Protein AF-A0A7N6B3I1-F1 (afdb_monomer)

Radius of gyration: 22.07 Å; Cα contacts (8 Å, |Δi|>4): 189; chains: 1; bounding box: 48×53×59 Å

Foldseek 3Di:
DDPVVVVVVVVVVVVVVVVVVVVVVCVVVPPDPPDDDPQWDDDPNDTDHFDQDDDDLVVQQVVCVVVVHGFDDDDDLVSLVVVQVVQLVVDPDQPRKAFGQWWCLVDPPFIAGVVRHGDDPVPALADDPPPPQPVPPVSTQTTWIFGGSPADDSSNGIYGD

pLDDT: mean 92.75, std 8.26, range [57.53, 98.69]

Sequence (161 aa):
KTLKDENEALKKNLQTLKDENEALKKNLTGDTCPKCEEDWELHGGKCYYFSTRDSSWYQSRDDCRRGGGDLVKIDSREEQSFLELRVRQKMNKDDDSFWIGLTDSKEEGKWLWVDDSPLNTSLAFWSGTQPNNYPYVPEGEDCVMMEMKRGADDLKCWHDV

Structure (mmCIF, N/CA/C/O backbone):
data_AF-A0A7N6B3I1-F1
#
_entry.id   AF-A0A7N6B3I1-F1
#
loop_
_atom_site.group_PDB
_atom_site.id
_atom_site.type_symbol
_atom_site.label_atom_id
_atom_site.label_alt_id
_atom_site.label_comp_id
_atom_site.label_asym_id
_atom_site.label_entity_id
_atom_site.label_seq_id
_atom_site.pdbx_PDB_ins_code
_atom_site.Cartn_x
_atom_site.Cartn_y
_atom_site.Cartn_z
_atom_site.occupancy
_atom_site.B_iso_or_equiv
_atom_site.auth_seq_id
_atom_site.auth_comp_id
_atom_site.auth_asym_id
_atom_site.auth_atom_id
_atom_site.pdbx_PDB_model_num
ATOM 1 N N . LYS A 1 1 ? -31.263 35.646 30.780 1.00 63.59 1 LYS A N 1
ATOM 2 C CA . LYS A 1 1 ? -30.957 34.224 31.055 1.00 63.59 1 LYS A CA 1
ATOM 3 C C . LYS A 1 1 ? -30.218 34.181 32.379 1.00 63.59 1 LYS A C 1
ATOM 5 O O . LYS A 1 1 ? -29.333 35.008 32.559 1.00 63.59 1 LYS A O 1
ATOM 10 N N . THR A 1 2 ? -30.663 33.384 33.343 1.00 87.75 2 THR A N 1
ATOM 11 C CA . THR A 1 2 ? -30.090 33.395 34.695 1.00 87.75 2 THR A CA 1
ATOM 12 C C . THR A 1 2 ? -28.931 32.402 34.801 1.00 87.75 2 THR A C 1
ATOM 14 O O . THR A 1 2 ? -28.911 31.399 34.091 1.00 87.75 2 THR A O 1
ATOM 17 N N . LEU A 1 3 ? -27.988 32.643 35.720 1.00 91.25 3 LEU A N 1
ATOM 18 C CA . LEU A 1 3 ? -26.900 31.698 36.037 1.00 91.25 3 LEU A CA 1
ATOM 19 C C . LEU A 1 3 ? -27.427 30.298 36.395 1.00 91.25 3 LEU A C 1
ATOM 21 O O . LEU A 1 3 ? -26.749 29.290 36.203 1.00 91.25 3 LEU A O 1
ATOM 25 N N . LYS A 1 4 ? -28.655 30.225 36.916 1.00 91.75 4 LYS A N 1
ATOM 26 C CA . LYS A 1 4 ? -29.340 28.968 37.203 1.00 91.75 4 LYS A CA 1
ATOM 27 C C . LYS A 1 4 ? -29.696 28.216 35.916 1.00 91.75 4 LYS A C 1
ATOM 29 O O . LYS A 1 4 ? -29.384 27.034 35.821 1.00 91.75 4 LYS A O 1
ATOM 34 N N . ASP A 1 5 ? -30.243 28.914 34.920 1.00 93.19 5 ASP A N 1
ATOM 35 C CA . ASP A 1 5 ? -30.596 28.333 33.616 1.00 93.19 5 ASP A CA 1
ATOM 36 C C . ASP A 1 5 ? -29.352 27.814 32.872 1.00 93.19 5 ASP A C 1
ATOM 38 O O . ASP A 1 5 ? -29.391 26.784 32.202 1.00 93.19 5 ASP A O 1
ATOM 42 N N . GLU A 1 6 ? -28.222 28.518 32.992 1.00 94.56 6 GLU A N 1
ATOM 43 C CA . GLU A 1 6 ? -26.944 28.105 32.397 1.00 94.56 6 GLU A CA 1
ATOM 44 C C . GLU A 1 6 ? -26.347 26.884 33.103 1.00 94.56 6 GLU A C 1
ATOM 46 O O . GLU A 1 6 ? -25.900 25.947 32.440 1.00 94.56 6 GLU A O 1
ATOM 51 N N . ASN A 1 7 ? -26.417 26.837 34.436 1.00 95.12 7 ASN A N 1
ATOM 52 C CA . ASN A 1 7 ? -25.990 25.673 35.212 1.00 95.12 7 ASN A CA 1
ATOM 53 C C . ASN A 1 7 ? -26.844 24.429 34.928 1.00 95.12 7 ASN A C 1
ATOM 55 O O . ASN A 1 7 ? -26.319 23.316 34.891 1.00 95.12 7 ASN A O 1
ATOM 59 N N . GLU A 1 8 ? -28.150 24.590 34.724 1.00 96.94 8 GLU A N 1
ATOM 60 C CA . GLU A 1 8 ? -29.035 23.487 34.339 1.00 96.94 8 GLU A CA 1
ATOM 61 C C . GLU A 1 8 ? -28.725 22.984 32.921 1.00 96.94 8 GLU A C 1
ATOM 63 O O . GLU A 1 8 ? -28.632 21.772 32.708 1.00 96.94 8 GLU A O 1
ATOM 68 N N . ALA A 1 9 ? -28.460 23.889 31.974 1.00 96.19 9 ALA A N 1
ATOM 69 C CA . ALA A 1 9 ? -28.0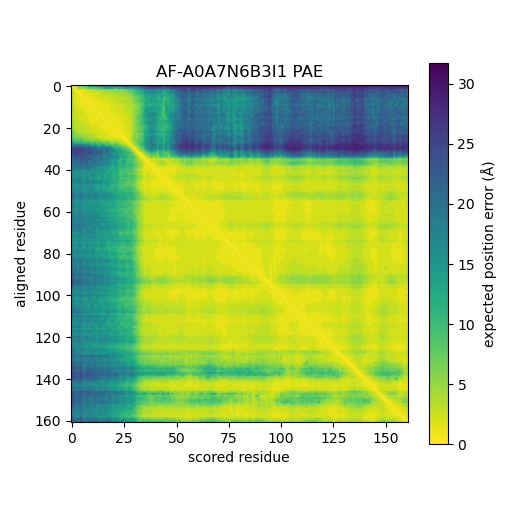44 23.522 30.620 1.00 96.19 9 ALA A CA 1
ATOM 70 C C . ALA A 1 9 ? -26.696 22.776 30.601 1.00 96.19 9 ALA A C 1
ATOM 72 O O . ALA A 1 9 ? -26.570 21.753 29.928 1.00 96.19 9 ALA A O 1
ATOM 73 N N . LEU A 1 10 ? -25.709 23.230 31.380 1.00 96.88 10 LEU A N 1
ATOM 74 C CA . LEU A 1 10 ? -24.407 22.562 31.498 1.00 96.88 10 LEU A CA 1
ATOM 75 C C . LEU A 1 10 ? -24.534 21.151 32.079 1.00 96.88 10 LEU A C 1
ATOM 77 O O . LEU A 1 10 ? -23.909 20.220 31.572 1.00 96.88 10 LEU A O 1
ATOM 81 N N . LYS A 1 11 ? -25.377 20.966 33.101 1.00 97.56 11 LYS A N 1
ATOM 82 C CA . LYS A 1 11 ? -25.652 19.636 33.667 1.00 97.56 11 LYS A CA 1
ATOM 83 C C . LYS A 1 11 ? -26.283 18.703 32.641 1.00 97.56 11 LYS A C 1
ATOM 85 O O . LYS A 1 11 ? -25.899 17.538 32.577 1.00 97.56 11 LYS A O 1
ATOM 90 N N . LYS A 1 12 ? -27.212 19.213 31.827 1.00 97.69 12 LYS A N 1
ATOM 91 C CA . LYS A 1 12 ? -27.843 18.436 30.756 1.00 97.69 12 LYS A CA 1
ATOM 92 C C . LYS A 1 12 ? -26.820 18.007 29.704 1.00 97.69 12 LYS A C 1
ATOM 94 O O . LYS A 1 12 ? -26.760 16.828 29.385 1.00 97.69 12 LYS A O 1
ATOM 99 N N . ASN A 1 13 ? -25.970 18.924 29.243 1.00 97.38 13 ASN A N 1
ATOM 100 C CA . ASN A 1 13 ? -24.918 18.612 28.272 1.00 97.38 13 ASN A CA 1
ATOM 101 C C . ASN A 1 13 ? -23.907 17.594 28.818 1.00 97.38 13 ASN A C 1
ATOM 103 O O . ASN A 1 13 ? -23.507 16.681 28.103 1.00 97.38 13 ASN A O 1
ATOM 107 N N . LEU A 1 14 ? -23.522 17.712 30.094 1.00 97.69 14 LEU A N 1
ATOM 108 C CA . LEU A 1 14 ? -22.640 16.740 30.740 1.00 97.69 14 LEU A CA 1
ATOM 109 C C . LEU A 1 14 ? -23.279 15.349 30.809 1.00 97.69 14 LEU A C 1
ATOM 111 O O . LEU A 1 14 ? -22.575 14.354 30.660 1.00 97.69 14 LEU A O 1
ATOM 115 N N . GLN A 1 15 ? -24.590 15.274 31.044 1.00 97.94 15 GLN A N 1
ATOM 116 C CA . GLN A 1 15 ? -25.298 14.000 31.037 1.00 97.94 15 GLN A CA 1
ATOM 117 C C . GLN A 1 15 ? -25.327 13.396 29.631 1.00 97.94 15 GLN A C 1
ATOM 119 O O . GLN A 1 15 ? -24.942 12.244 29.478 1.00 97.94 15 GLN A O 1
ATOM 124 N N . THR A 1 16 ? -25.654 14.190 28.607 1.00 97.81 16 THR A N 1
ATOM 125 C CA . THR A 1 16 ? -25.612 13.744 27.207 1.00 97.81 16 THR A CA 1
ATOM 126 C C . THR A 1 16 ? -24.235 13.197 26.829 1.00 97.81 16 THR A C 1
ATOM 128 O O . THR A 1 16 ? -24.142 12.094 26.307 1.00 97.81 16 THR A O 1
ATOM 131 N N . LEU A 1 17 ? -23.155 13.910 27.170 1.00 96.88 17 LEU A N 1
ATOM 132 C CA . LEU A 1 17 ? -21.786 13.459 26.893 1.00 96.88 17 LEU A CA 1
ATOM 133 C C . LEU A 1 17 ? -21.425 12.164 27.628 1.00 96.88 17 LEU A C 1
ATOM 135 O O . LEU A 1 17 ? -20.639 11.362 27.126 1.00 96.88 17 LEU A O 1
ATOM 139 N N . LYS A 1 18 ? -21.955 11.947 28.834 1.00 97.44 18 LYS A N 1
ATOM 140 C CA . LYS A 1 18 ? -21.764 10.679 29.548 1.00 97.44 18 LYS A CA 1
ATOM 141 C C . LYS A 1 18 ? -22.491 9.545 28.838 1.00 97.44 18 LYS A C 1
ATOM 143 O O . LYS A 1 18 ? -21.890 8.496 28.638 1.00 97.44 18 LYS A O 1
ATOM 148 N N . ASP A 1 19 ? -23.730 9.775 28.425 1.00 96.62 19 ASP A N 1
ATOM 149 C CA . ASP A 1 19 ? -24.546 8.770 27.746 1.00 96.62 19 ASP A CA 1
ATOM 150 C C . ASP A 1 19 ? -23.940 8.398 26.377 1.00 96.62 19 ASP A C 1
ATOM 152 O O . ASP A 1 19 ? -23.842 7.217 26.043 1.00 96.62 19 ASP A O 1
ATOM 156 N N . GLU A 1 20 ? -23.437 9.382 25.623 1.00 95.69 20 GLU A N 1
ATOM 157 C CA . GLU A 1 20 ? -22.696 9.169 24.370 1.00 95.69 20 GLU A CA 1
ATOM 158 C C . GLU A 1 20 ? -21.405 8.370 24.595 1.00 95.69 20 GLU A C 1
ATOM 160 O O . GLU A 1 20 ? -21.122 7.429 23.853 1.00 95.69 20 GLU A O 1
ATOM 165 N N . ASN A 1 21 ? -20.642 8.682 25.648 1.00 93.38 21 ASN A N 1
ATOM 166 C CA . ASN A 1 21 ? -19.438 7.924 25.994 1.00 93.38 21 ASN A CA 1
ATOM 167 C C . ASN A 1 21 ? -19.749 6.471 26.372 1.00 93.38 21 ASN A C 1
ATOM 169 O O . ASN A 1 21 ? -19.015 5.567 25.978 1.00 93.38 21 ASN A O 1
ATOM 173 N N . GLU A 1 22 ? -20.821 6.223 27.122 1.00 94.19 22 GLU A N 1
ATOM 174 C CA . GLU A 1 22 ? -21.234 4.858 27.464 1.00 94.19 22 GLU A CA 1
ATOM 175 C C . GLU A 1 22 ? -21.726 4.087 26.228 1.00 94.19 22 GLU A C 1
ATOM 177 O O . GLU A 1 22 ? -21.404 2.908 26.070 1.00 94.19 22 GLU A O 1
ATOM 182 N N . ALA A 1 23 ? -22.419 4.746 25.293 1.00 89.25 23 ALA A N 1
ATOM 183 C CA . ALA A 1 23 ? -22.796 4.143 24.015 1.00 89.25 23 ALA A CA 1
ATOM 184 C C . ALA A 1 23 ? -21.569 3.794 23.150 1.00 89.25 23 ALA A C 1
ATOM 186 O O . ALA A 1 23 ? -21.499 2.696 22.596 1.00 89.25 23 ALA A O 1
ATOM 187 N N . LEU A 1 24 ? -20.571 4.681 23.082 1.00 84.50 24 LEU A N 1
ATOM 188 C CA . LEU A 1 24 ? -19.308 4.427 22.380 1.00 84.50 24 LEU A CA 1
ATOM 189 C C . LEU A 1 24 ? -18.532 3.260 23.001 1.00 84.50 24 LEU A C 1
ATOM 191 O O . LEU A 1 24 ? -18.056 2.389 22.275 1.00 84.50 24 LEU A O 1
ATOM 195 N N . LYS A 1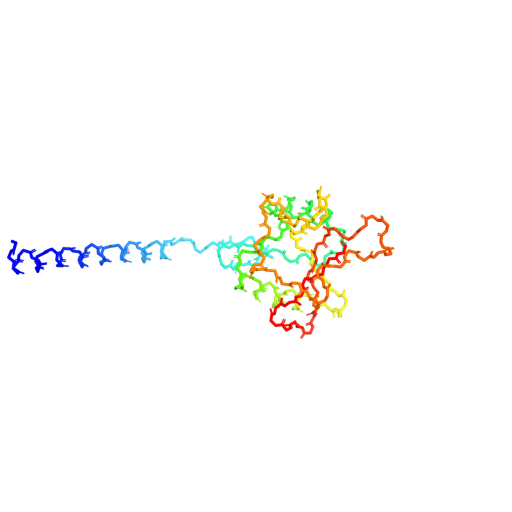 25 ? -18.454 3.189 24.336 1.00 85.19 25 LYS A N 1
ATOM 196 C CA . LYS A 1 25 ? -17.844 2.049 25.039 1.00 85.19 25 LYS A CA 1
ATOM 197 C C . LYS A 1 25 ? -18.557 0.742 24.719 1.00 85.19 25 LYS A C 1
ATOM 199 O O . LYS A 1 25 ? -17.892 -0.252 24.455 1.00 85.19 25 LYS A O 1
ATOM 204 N N . LYS A 1 26 ? -19.892 0.752 24.695 1.00 79.75 26 LYS A N 1
ATOM 205 C CA . LYS A 1 26 ? -20.695 -0.428 24.359 1.00 79.75 26 LYS A CA 1
ATOM 206 C C . LYS A 1 26 ? -20.478 -0.893 22.915 1.00 79.75 26 LYS A C 1
ATOM 208 O O . LYS A 1 26 ? -20.461 -2.094 22.676 1.00 79.75 26 LYS A O 1
ATOM 213 N N . ASN A 1 27 ? -20.266 0.030 21.975 1.00 73.19 27 ASN A N 1
ATOM 214 C CA . ASN A 1 27 ? -19.878 -0.308 20.600 1.00 73.19 27 ASN A CA 1
ATOM 215 C C . ASN A 1 27 ? -18.462 -0.896 20.527 1.00 73.19 27 ASN A C 1
ATOM 217 O O . ASN A 1 27 ? -18.219 -1.789 19.724 1.00 73.19 27 ASN A O 1
ATOM 221 N N . LEU A 1 28 ? -17.546 -0.446 21.389 1.00 67.38 28 LEU A N 1
ATOM 222 C CA . LEU A 1 28 ? -16.208 -1.029 21.516 1.00 67.38 28 LEU A CA 1
ATOM 223 C C . LEU A 1 28 ? -16.226 -2.429 22.152 1.00 67.38 28 LEU A C 1
ATOM 225 O O . LEU A 1 28 ? -15.351 -3.240 21.865 1.00 67.38 28 LEU A O 1
ATOM 229 N N . THR A 1 29 ? -17.199 -2.709 23.026 1.00 64.56 29 THR A N 1
ATOM 230 C CA . THR A 1 29 ? -17.325 -3.987 23.748 1.00 64.56 29 THR A CA 1
ATOM 231 C C . THR A 1 29 ? -18.346 -4.944 23.124 1.00 64.56 29 THR A C 1
ATOM 233 O O . THR A 1 29 ? -18.615 -5.994 23.697 1.00 64.56 29 THR A O 1
ATOM 236 N N . GLY A 1 30 ? -18.935 -4.599 21.974 1.00 57.53 30 GLY A N 1
ATOM 237 C CA . GLY A 1 30 ? -19.890 -5.423 21.230 1.00 57.53 30 GLY A CA 1
ATOM 238 C C . GLY A 1 30 ? -19.240 -6.598 20.489 1.00 57.53 30 GLY A C 1
ATOM 239 O O . GLY A 1 30 ? -19.124 -6.573 19.273 1.00 57.53 30 GLY A O 1
ATOM 240 N N . ASP A 1 31 ? -18.791 -7.599 21.245 1.00 59.47 31 ASP A N 1
ATOM 241 C CA . ASP A 1 31 ? -18.872 -9.061 21.046 1.00 59.47 31 ASP A CA 1
ATOM 242 C C . ASP A 1 31 ? -18.739 -9.740 19.666 1.00 59.47 31 ASP A C 1
ATOM 244 O O . ASP A 1 31 ? -19.142 -10.891 19.511 1.00 59.47 31 ASP A O 1
ATOM 248 N N . THR A 1 32 ? -18.024 -9.161 18.709 1.00 58.69 32 THR A N 1
ATOM 249 C CA . THR A 1 32 ? -17.167 -9.976 17.832 1.00 58.69 32 THR A CA 1
ATOM 250 C C . THR A 1 32 ? -15.878 -9.220 17.570 1.00 58.69 32 THR A C 1
ATOM 252 O O . THR A 1 32 ? -15.868 -8.265 16.798 1.00 58.69 32 THR A O 1
ATOM 255 N N . CYS A 1 33 ? -14.773 -9.653 18.187 1.00 59.22 33 CYS A N 1
ATOM 256 C CA . CYS A 1 33 ? -13.456 -9.317 17.652 1.00 59.22 33 CYS A CA 1
ATOM 257 C C . CYS A 1 33 ? -13.458 -9.792 16.192 1.00 59.22 33 CYS A C 1
ATOM 259 O O . CYS A 1 33 ? -13.735 -10.982 15.990 1.00 59.22 33 CYS A O 1
ATOM 261 N N . PRO A 1 34 ? -13.249 -8.912 15.194 1.00 68.38 34 PRO A N 1
ATOM 262 C CA . PRO A 1 34 ? -13.217 -9.332 13.804 1.00 68.38 34 PRO A CA 1
ATOM 263 C C . PRO A 1 34 ? -12.201 -10.462 13.684 1.00 68.38 34 PRO A C 1
ATOM 265 O O . PRO A 1 34 ? -11.018 -10.277 13.959 1.00 68.38 34 PRO A O 1
ATOM 268 N N . LYS A 1 35 ? -12.674 -11.669 13.382 1.00 83.06 35 LYS A N 1
ATOM 269 C CA . LYS A 1 35 ? -11.785 -12.798 13.145 1.00 83.06 35 LYS A CA 1
ATOM 270 C C . LYS A 1 35 ? -11.464 -12.785 11.670 1.00 83.06 35 LYS A C 1
ATOM 272 O O . LYS A 1 35 ? -12.371 -12.872 10.847 1.00 83.06 35 LYS A O 1
ATOM 277 N N . CYS A 1 36 ? -10.185 -12.651 11.368 1.00 91.25 36 CYS A N 1
ATOM 278 C CA . CYS A 1 36 ? -9.705 -12.934 10.034 1.00 91.25 36 CYS A CA 1
ATOM 279 C C . CYS A 1 36 ? -9.737 -14.447 9.794 1.00 91.25 36 CYS A C 1
ATOM 281 O O . CYS A 1 36 ? -9.782 -15.236 10.746 1.00 91.25 36 CYS A O 1
ATOM 283 N N . GLU A 1 37 ? -9.757 -14.837 8.524 1.00 90.25 37 GLU A N 1
ATOM 284 C CA . GLU A 1 37 ? -9.597 -16.235 8.137 1.00 90.25 37 GLU A CA 1
ATOM 285 C C . GLU A 1 37 ? -8.228 -16.774 8.592 1.00 90.25 37 GLU A C 1
ATOM 287 O O . GLU A 1 37 ? -7.347 -16.022 9.019 1.00 90.25 37 GLU A O 1
ATOM 292 N N . GLU A 1 38 ? -8.051 -18.092 8.537 1.00 88.94 38 GLU A N 1
ATOM 293 C CA . GLU A 1 38 ? -6.754 -18.714 8.817 1.00 88.94 38 GLU A CA 1
ATOM 294 C C . GLU A 1 38 ? -5.668 -18.115 7.903 1.00 88.94 38 GLU A C 1
ATOM 296 O O . GLU A 1 38 ? -5.934 -17.808 6.746 1.00 88.94 38 GLU A O 1
ATOM 301 N N . ASP A 1 39 ? -4.467 -17.890 8.442 1.00 90.50 39 ASP A N 1
ATOM 302 C CA . ASP A 1 39 ? -3.331 -17.210 7.789 1.00 90.50 39 ASP A CA 1
ATOM 303 C C . ASP A 1 39 ? -3.491 -15.709 7.477 1.00 90.50 39 ASP A C 1
ATOM 305 O O . ASP A 1 39 ? -2.537 -15.073 7.015 1.00 90.50 39 ASP A O 1
ATOM 309 N N . TRP A 1 40 ? -4.636 -15.102 7.795 1.00 95.00 40 TRP A N 1
ATOM 310 C CA . TRP A 1 40 ? -4.813 -13.652 7.737 1.00 95.00 40 TRP A CA 1
ATOM 311 C C . TRP A 1 40 ? -4.530 -13.001 9.094 1.00 95.00 40 TRP A C 1
ATOM 313 O O . TRP A 1 40 ? -4.951 -13.469 10.153 1.00 95.00 40 TRP A O 1
ATOM 323 N N . GLU A 1 41 ? -3.848 -11.861 9.071 1.00 94.88 41 GLU A N 1
ATOM 324 C CA . GLU A 1 41 ? -3.487 -11.108 10.270 1.00 94.88 41 GLU A CA 1
ATOM 325 C C . GLU A 1 41 ? -4.442 -9.923 10.475 1.00 94.88 41 GLU A C 1
ATOM 327 O O . GLU A 1 41 ? -4.664 -9.135 9.558 1.00 94.88 41 GLU A O 1
ATOM 332 N N . LEU A 1 42 ? -5.003 -9.774 11.681 1.00 94.44 42 LEU A N 1
ATOM 333 C CA . LEU A 1 42 ? -5.878 -8.649 12.035 1.00 94.44 42 LEU A CA 1
ATOM 334 C C . LEU A 1 42 ? -5.052 -7.426 12.453 1.00 94.44 42 LEU A C 1
ATOM 336 O O . LEU A 1 42 ? -4.286 -7.493 13.416 1.00 94.44 42 LEU A O 1
ATOM 340 N N . HIS A 1 43 ? -5.286 -6.279 11.816 1.00 94.31 43 HIS A N 1
ATOM 341 C CA . HIS A 1 43 ? -4.747 -4.991 12.257 1.00 94.31 43 HIS A CA 1
ATOM 342 C C . HIS A 1 43 ? -5.689 -3.834 11.896 1.00 94.31 43 HIS A C 1
ATOM 344 O O . HIS A 1 43 ? -6.198 -3.752 10.782 1.00 94.31 43 HIS A O 1
ATOM 350 N N . GLY A 1 44 ? -5.959 -2.927 12.840 1.00 91.81 44 GLY A N 1
ATOM 351 C CA . GLY A 1 44 ? -6.796 -1.745 12.577 1.00 91.81 44 GLY A CA 1
ATOM 352 C C . GLY A 1 44 ? -8.220 -2.053 12.083 1.00 91.81 44 GLY A C 1
ATOM 353 O O . GLY A 1 44 ? -8.813 -1.236 11.390 1.00 91.81 44 GLY A O 1
ATOM 354 N N . GLY A 1 45 ? -8.761 -3.238 12.393 1.00 91.31 45 GLY A N 1
ATOM 355 C CA . GLY A 1 45 ? -10.071 -3.686 11.901 1.00 91.31 45 GLY A CA 1
ATOM 356 C C . GLY A 1 45 ? -10.078 -4.218 10.461 1.00 91.31 45 GLY A C 1
ATOM 357 O O . GLY A 1 45 ? -11.145 -4.573 9.969 1.00 91.31 45 GLY A O 1
ATOM 358 N N . LYS A 1 46 ? -8.915 -4.305 9.803 1.00 93.88 46 LYS A N 1
ATOM 359 C CA . LYS A 1 46 ? -8.715 -4.936 8.492 1.00 93.88 46 LYS A CA 1
ATOM 360 C C . LYS A 1 46 ? -7.950 -6.259 8.652 1.00 93.88 46 LYS A C 1
ATOM 362 O O . LYS A 1 46 ? -7.217 -6.447 9.626 1.00 93.88 46 LYS A O 1
ATOM 367 N N . CYS A 1 47 ? -8.114 -7.156 7.686 1.00 95.88 47 CYS A N 1
ATOM 368 C CA . CYS A 1 47 ? -7.385 -8.418 7.602 1.00 95.88 47 CYS A CA 1
ATOM 369 C C . CYS A 1 47 ? -6.349 -8.342 6.482 1.00 95.88 47 CYS A C 1
ATOM 371 O O . CYS A 1 47 ? -6.667 -7.873 5.391 1.00 95.88 47 CYS A O 1
ATOM 373 N N . TYR A 1 48 ? -5.137 -8.836 6.736 1.00 97.56 48 TYR A N 1
ATOM 374 C CA . TYR A 1 48 ? -4.028 -8.802 5.782 1.00 97.56 48 TYR A CA 1
ATOM 375 C C . TYR A 1 48 ? -3.483 -10.200 5.540 1.00 97.56 48 TYR A C 1
ATOM 377 O O . TYR A 1 48 ? -3.170 -10.922 6.486 1.00 97.56 48 TYR A O 1
ATOM 385 N N . TYR A 1 49 ? -3.322 -10.549 4.270 1.00 97.25 49 TYR A N 1
ATOM 386 C CA . TYR A 1 49 ? -2.633 -11.754 3.842 1.00 97.25 49 TYR A CA 1
ATOM 387 C C . TYR A 1 49 ? -1.302 -11.375 3.194 1.00 97.25 49 TYR A C 1
ATOM 389 O O . TYR A 1 49 ? -1.261 -10.564 2.269 1.00 97.25 49 TYR A O 1
ATOM 397 N N . PHE A 1 50 ? -0.211 -11.965 3.676 1.00 96.88 50 PHE A N 1
ATOM 398 C CA . PHE A 1 50 ? 1.142 -11.688 3.194 1.00 96.88 50 PHE A CA 1
ATOM 399 C C . PHE A 1 50 ? 1.611 -12.831 2.291 1.00 96.88 50 PHE A C 1
ATOM 401 O O . PHE A 1 50 ? 2.233 -13.784 2.762 1.00 96.88 50 PHE A O 1
ATOM 408 N N . SER A 1 51 ? 1.304 -12.741 0.995 1.00 95.62 51 SER A N 1
ATOM 409 C CA . SER A 1 51 ? 1.758 -13.722 0.003 1.00 95.62 51 SER A CA 1
ATOM 410 C C . SER A 1 51 ? 3.274 -13.647 -0.177 1.00 95.62 51 SER A C 1
ATOM 412 O O . SER A 1 51 ? 3.796 -12.598 -0.535 1.00 95.62 51 SER A O 1
ATOM 414 N N . THR A 1 52 ? 3.978 -14.763 0.015 1.00 94.25 52 THR A N 1
ATOM 415 C CA . THR A 1 52 ? 5.423 -14.884 -0.259 1.00 94.25 52 THR A CA 1
ATOM 416 C C . THR A 1 52 ? 5.704 -15.522 -1.622 1.00 94.25 52 THR A C 1
ATOM 418 O O . THR A 1 52 ? 6.764 -16.112 -1.822 1.00 94.25 52 THR A O 1
ATOM 421 N N . ARG A 1 53 ? 4.717 -15.533 -2.525 1.00 93.75 53 ARG A N 1
ATOM 422 C CA . ARG A 1 53 ? 4.865 -16.104 -3.865 1.00 93.75 53 ARG A CA 1
ATOM 423 C C . ARG A 1 53 ? 5.375 -15.036 -4.823 1.00 93.75 53 ARG A C 1
ATOM 425 O O . ARG A 1 53 ? 4.745 -13.991 -4.947 1.00 93.75 53 ARG A O 1
ATOM 432 N N . ASP A 1 54 ? 6.426 -15.360 -5.564 1.00 93.69 54 ASP A N 1
ATOM 433 C CA . ASP A 1 54 ? 6.917 -14.503 -6.640 1.00 93.69 54 ASP A CA 1
ATOM 434 C C . ASP A 1 54 ? 5.874 -14.423 -7.768 1.00 93.69 54 ASP A C 1
ATOM 436 O O . ASP A 1 54 ? 5.461 -15.440 -8.341 1.00 93.69 54 ASP A O 1
ATOM 440 N N . SER A 1 55 ? 5.418 -13.210 -8.073 1.00 95.75 55 SER A N 1
ATOM 441 C CA . SER A 1 55 ? 4.497 -12.921 -9.175 1.00 95.75 55 SER A CA 1
ATOM 442 C C . SER A 1 55 ? 4.572 -11.456 -9.598 1.00 95.75 55 SER A C 1
ATOM 444 O O . SER A 1 55 ? 5.066 -10.612 -8.851 1.00 95.75 55 SER A O 1
ATOM 446 N N . SER A 1 56 ? 4.062 -11.136 -10.791 1.00 97.19 56 SER A N 1
ATOM 447 C CA . SER A 1 56 ? 3.904 -9.738 -11.212 1.00 97.19 56 SER A CA 1
ATOM 448 C C . SER A 1 56 ? 2.849 -9.011 -10.370 1.00 97.19 56 SER A C 1
ATOM 450 O O . SER A 1 56 ? 2.033 -9.652 -9.696 1.00 97.19 56 SER A O 1
ATOM 452 N N . TRP A 1 57 ? 2.811 -7.678 -10.442 1.00 97.75 57 TRP A N 1
ATOM 453 C CA . TRP A 1 57 ? 1.784 -6.877 -9.769 1.00 97.75 57 TRP A CA 1
ATOM 454 C C . TRP A 1 57 ? 0.363 -7.315 -10.158 1.00 97.75 57 TRP A C 1
ATOM 456 O O . TRP A 1 57 ? -0.462 -7.616 -9.294 1.00 97.75 57 TRP A O 1
ATOM 466 N N . TYR A 1 58 ? 0.104 -7.471 -11.462 1.00 97.62 58 TYR A N 1
ATOM 467 C CA . TYR A 1 58 ? -1.198 -7.900 -11.987 1.00 97.62 58 TYR A CA 1
ATOM 468 C C . TYR A 1 58 ? -1.614 -9.287 -11.480 1.00 97.62 58 TYR A C 1
ATOM 470 O O . TYR A 1 58 ? -2.737 -9.467 -11.014 1.00 97.62 58 TYR A O 1
ATOM 478 N N . GLN A 1 59 ? -0.694 -10.256 -11.503 1.00 98.38 59 GLN A N 1
ATOM 479 C CA . GLN A 1 59 ? -0.952 -11.603 -10.985 1.00 98.38 59 GLN A CA 1
ATOM 480 C C . GLN A 1 59 ? -1.207 -11.597 -9.473 1.00 98.38 59 GLN A C 1
ATOM 482 O O . GLN A 1 59 ? -2.075 -12.323 -8.990 1.00 98.38 59 GLN A O 1
ATOM 487 N N . SER A 1 60 ? -0.465 -10.775 -8.729 1.00 98.25 60 SER A N 1
ATOM 488 C CA . SER A 1 60 ? -0.629 -10.633 -7.280 1.00 98.25 60 SER A CA 1
ATOM 489 C C . SER A 1 60 ? -1.998 -10.041 -6.942 1.00 98.25 60 SER A C 1
ATOM 491 O O . SER A 1 60 ? -2.691 -10.554 -6.065 1.00 98.25 60 SER A O 1
ATOM 493 N N . ARG A 1 61 ? -2.444 -9.029 -7.698 1.00 98.25 61 ARG A N 1
ATOM 494 C CA . ARG A 1 61 ? -3.785 -8.444 -7.567 1.00 98.25 61 ARG A CA 1
ATOM 495 C C . ARG A 1 61 ? -4.895 -9.443 -7.860 1.00 98.25 61 ARG A C 1
ATOM 497 O O . ARG A 1 61 ? -5.845 -9.542 -7.082 1.00 98.25 61 ARG A O 1
ATOM 504 N N . ASP A 1 62 ? -4.776 -10.188 -8.955 1.00 98.38 62 ASP A N 1
ATOM 505 C CA . ASP A 1 62 ? -5.752 -11.216 -9.324 1.00 98.38 62 ASP A CA 1
ATOM 506 C C . ASP A 1 62 ? -5.889 -12.281 -8.231 1.00 98.38 62 ASP A C 1
ATOM 508 O O . ASP A 1 62 ? -6.996 -12.726 -7.922 1.00 98.38 62 ASP A O 1
ATOM 512 N N . ASP A 1 63 ? -4.783 -12.656 -7.593 1.00 97.75 63 ASP A N 1
ATOM 513 C CA . ASP A 1 63 ? -4.795 -13.626 -6.504 1.00 97.75 63 ASP A CA 1
ATOM 514 C C . ASP A 1 63 ? -5.361 -13.072 -5.201 1.00 97.75 63 ASP A C 1
ATOM 516 O O . ASP A 1 63 ? -6.169 -13.756 -4.570 1.00 97.75 63 ASP A O 1
ATOM 520 N N . CYS A 1 64 ? -5.038 -11.827 -4.837 1.00 97.62 64 CYS A N 1
ATOM 521 C CA . CYS A 1 64 ? -5.691 -11.148 -3.717 1.00 97.62 64 CYS A CA 1
ATOM 522 C C . CYS A 1 64 ? -7.215 -11.113 -3.909 1.00 97.62 64 CYS A C 1
ATOM 524 O O . CYS A 1 64 ? -7.959 -11.458 -2.990 1.00 97.62 64 CYS A O 1
ATOM 526 N N . ARG A 1 65 ? -7.682 -10.794 -5.123 1.00 98.00 65 ARG A N 1
ATOM 527 C CA . ARG A 1 65 ? -9.112 -10.782 -5.483 1.00 98.00 65 ARG A CA 1
ATOM 528 C C . ARG A 1 65 ? -9.760 -12.148 -5.401 1.00 98.00 65 ARG A C 1
ATOM 530 O O . ARG A 1 65 ? -10.875 -12.275 -4.897 1.00 98.00 65 ARG A O 1
ATOM 537 N N . ARG A 1 66 ? -9.061 -13.184 -5.856 1.00 97.00 66 ARG A N 1
ATOM 538 C CA . ARG A 1 66 ? -9.524 -14.573 -5.755 1.00 97.00 66 ARG A CA 1
ATOM 539 C C . ARG A 1 66 ? -9.680 -15.022 -4.299 1.00 97.00 66 ARG A C 1
ATOM 541 O O . ARG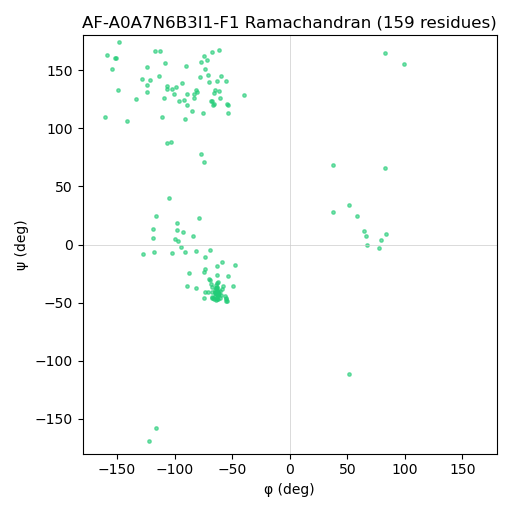 A 1 66 ? -10.568 -15.819 -4.015 1.00 97.00 66 ARG A O 1
ATOM 548 N N . GLY A 1 67 ? -8.842 -14.499 -3.402 1.00 93.81 67 GLY A N 1
ATOM 549 C CA . GLY A 1 67 ? -8.896 -14.716 -1.955 1.00 93.81 67 GLY A CA 1
ATOM 550 C C . GLY A 1 67 ? -9.868 -13.807 -1.196 1.00 93.81 67 GLY A C 1
ATOM 551 O O . GLY A 1 67 ? -9.855 -13.820 0.027 1.00 93.81 67 GLY A O 1
ATOM 552 N N . GLY A 1 68 ? -10.690 -13.004 -1.882 1.00 94.81 68 GLY A N 1
ATOM 553 C CA . GLY A 1 68 ? -11.680 -12.128 -1.241 1.00 94.81 68 GLY A CA 1
ATOM 554 C C . GLY A 1 68 ? -11.143 -10.777 -0.748 1.00 94.81 68 GLY A C 1
ATOM 555 O O . GLY A 1 68 ? -11.878 -10.051 -0.081 1.00 94.81 68 GLY A O 1
ATOM 556 N N . GLY A 1 69 ? -9.899 -10.4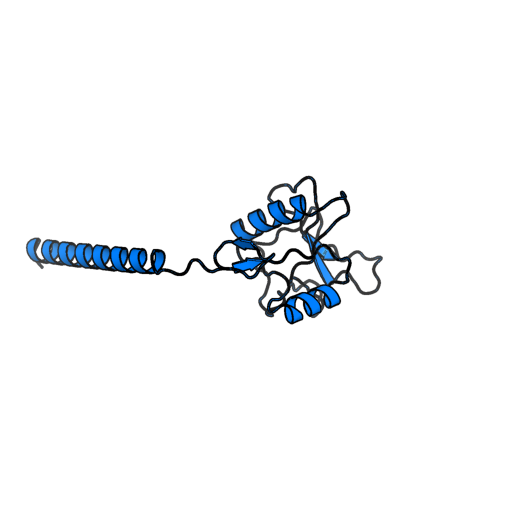22 -1.086 1.00 96.00 69 GLY A N 1
ATOM 557 C CA . GLY A 1 69 ? -9.286 -9.116 -0.821 1.00 96.00 69 GLY A CA 1
ATOM 558 C C . GLY A 1 69 ? -8.930 -8.347 -2.101 1.00 96.00 69 GLY A C 1
ATOM 559 O O . GLY A 1 69 ? -9.470 -8.595 -3.173 1.00 96.00 69 GLY A O 1
ATOM 560 N N . ASP A 1 70 ? -8.000 -7.404 -2.000 1.00 98.44 70 ASP A N 1
ATOM 561 C CA . ASP A 1 70 ? -7.310 -6.755 -3.128 1.00 98.44 70 ASP A CA 1
ATOM 562 C C . ASP A 1 70 ? -5.889 -6.398 -2.641 1.00 98.44 70 ASP A C 1
ATOM 564 O O . ASP A 1 70 ? -5.578 -6.596 -1.459 1.00 98.44 70 ASP A O 1
ATOM 568 N N . LEU A 1 71 ? -5.009 -5.904 -3.515 1.00 98.62 71 LEU A N 1
ATOM 569 C CA . LEU A 1 71 ? -3.718 -5.382 -3.058 1.00 98.62 71 LEU A CA 1
ATOM 570 C C . LEU A 1 71 ? -3.931 -4.229 -2.071 1.00 98.62 71 LEU A C 1
ATOM 572 O O . LEU A 1 71 ? -4.873 -3.443 -2.189 1.00 98.62 71 LEU A O 1
ATOM 576 N N . VAL A 1 72 ? -3.049 -4.139 -1.076 1.00 98.38 72 VAL A N 1
ATOM 577 C CA . VAL A 1 72 ? -3.266 -3.252 0.069 1.00 98.38 72 VAL A CA 1
ATOM 578 C C . VAL A 1 72 ? -3.264 -1.778 -0.337 1.00 98.38 72 VAL A C 1
ATOM 580 O O . VAL A 1 72 ? -2.364 -1.306 -1.033 1.00 98.38 72 VAL A O 1
ATOM 583 N N . LYS A 1 73 ? -4.270 -1.051 0.151 1.00 98.19 73 LYS A N 1
ATOM 584 C CA . LYS A 1 73 ? -4.305 0.409 0.196 1.00 98.19 73 LYS A CA 1
ATOM 585 C C . LYS A 1 73 ? -3.903 0.874 1.585 1.00 98.19 73 LYS A C 1
ATOM 587 O O . LYS A 1 73 ? -4.394 0.325 2.568 1.00 98.19 73 LYS A O 1
ATOM 592 N N . ILE A 1 74 ? -3.054 1.893 1.644 1.00 98.25 74 ILE A N 1
ATOM 593 C CA . ILE A 1 74 ? -2.478 2.393 2.891 1.00 98.25 74 ILE A CA 1
ATOM 594 C C . ILE A 1 74 ? -3.058 3.778 3.178 1.00 98.25 74 ILE A C 1
ATOM 596 O O . ILE A 1 74 ? -2.761 4.750 2.484 1.00 98.25 74 ILE A O 1
ATOM 600 N N . ASP A 1 75 ? -3.908 3.856 4.198 1.00 96.19 75 ASP A N 1
ATOM 601 C CA . ASP A 1 75 ? -4.687 5.048 4.554 1.00 96.19 75 ASP A CA 1
ATOM 602 C C . ASP A 1 75 ? -4.101 5.805 5.757 1.00 96.19 75 ASP A C 1
ATOM 604 O O . ASP A 1 75 ? -4.576 6.890 6.106 1.00 96.19 75 ASP A O 1
ATOM 608 N N . SER A 1 76 ? -3.081 5.252 6.422 1.00 97.75 76 SER A N 1
ATOM 609 C CA . SER A 1 76 ? -2.466 5.877 7.592 1.00 97.75 76 SER A CA 1
ATOM 610 C C . SER A 1 76 ? -0.991 5.526 7.771 1.00 97.75 76 SER A C 1
ATOM 612 O O . SER A 1 76 ? -0.479 4.528 7.259 1.00 97.75 76 SER A O 1
ATOM 614 N N . ARG A 1 77 ? -0.289 6.357 8.550 1.00 97.69 77 ARG A N 1
ATOM 615 C CA . ARG A 1 77 ? 1.109 6.106 8.921 1.00 97.69 77 ARG A CA 1
ATOM 616 C C . ARG A 1 77 ? 1.232 4.912 9.869 1.00 97.69 77 ARG A C 1
ATOM 618 O O . ARG A 1 77 ? 2.237 4.209 9.839 1.00 97.69 77 ARG A O 1
ATOM 625 N N . GLU A 1 78 ? 0.218 4.673 10.696 1.00 97.81 78 GLU A N 1
ATOM 626 C CA . GLU A 1 78 ? 0.126 3.504 11.569 1.00 97.81 78 GLU A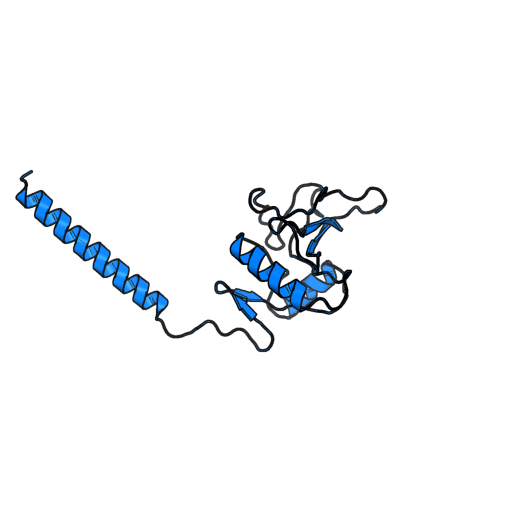 CA 1
ATOM 627 C C . GLU A 1 78 ? 0.020 2.209 10.753 1.00 97.81 78 GLU A C 1
ATOM 629 O O . GLU A 1 78 ? 0.742 1.255 11.037 1.00 97.81 78 GLU A O 1
ATOM 634 N N . GLU A 1 79 ? -0.812 2.197 9.706 1.00 98.06 79 GLU A N 1
ATOM 635 C CA . GLU A 1 79 ? -0.955 1.065 8.782 1.00 98.06 79 GLU A CA 1
ATOM 636 C C . GLU A 1 79 ? 0.353 0.811 8.023 1.00 98.06 79 GLU A C 1
ATOM 638 O O . GLU A 1 79 ? 0.835 -0.321 8.018 1.00 98.06 79 GLU A O 1
ATOM 643 N N . GLN A 1 80 ? 0.999 1.860 7.496 1.00 98.00 80 GLN A N 1
ATOM 644 C CA . GLN A 1 80 ? 2.332 1.751 6.888 1.00 98.00 80 GLN A CA 1
ATOM 645 C C . GLN A 1 80 ? 3.354 1.140 7.858 1.00 98.00 80 GLN A C 1
ATOM 647 O O . GLN A 1 80 ? 4.113 0.250 7.484 1.00 98.00 80 GLN A O 1
ATOM 652 N N . SER A 1 81 ? 3.383 1.601 9.113 1.00 97.44 81 SER A N 1
ATOM 653 C CA . SER A 1 81 ? 4.318 1.088 10.119 1.00 97.44 81 SER A CA 1
ATOM 654 C C . SER A 1 81 ? 4.072 -0.384 10.447 1.00 97.44 81 SER A C 1
ATOM 656 O O . SER A 1 81 ? 5.029 -1.121 10.681 1.00 97.44 81 SER A O 1
ATOM 658 N N . PHE A 1 82 ? 2.811 -0.815 10.496 1.00 97.50 82 PHE A N 1
ATOM 659 C CA . PHE A 1 82 ? 2.459 -2.219 10.692 1.00 97.50 82 PHE A CA 1
ATOM 660 C C . PHE A 1 82 ? 2.907 -3.079 9.507 1.00 97.50 82 PHE A C 1
ATOM 662 O O . PHE A 1 82 ? 3.523 -4.130 9.708 1.00 97.50 82 PHE A O 1
ATOM 669 N N . LEU A 1 83 ? 2.624 -2.621 8.286 1.00 97.81 83 LEU A N 1
ATOM 670 C CA . LEU A 1 83 ? 2.963 -3.331 7.060 1.00 97.81 83 LEU A CA 1
ATOM 671 C C . LEU A 1 83 ? 4.477 -3.464 6.893 1.00 97.81 83 LEU A C 1
ATOM 673 O O . LEU A 1 83 ? 4.937 -4.582 6.686 1.00 97.81 83 LEU A O 1
ATOM 677 N N . GLU A 1 84 ? 5.246 -2.384 7.074 1.00 96.06 84 GLU A N 1
ATOM 678 C CA . GLU A 1 84 ? 6.718 -2.393 7.015 1.00 96.06 84 GLU A CA 1
ATOM 679 C C . GLU A 1 84 ?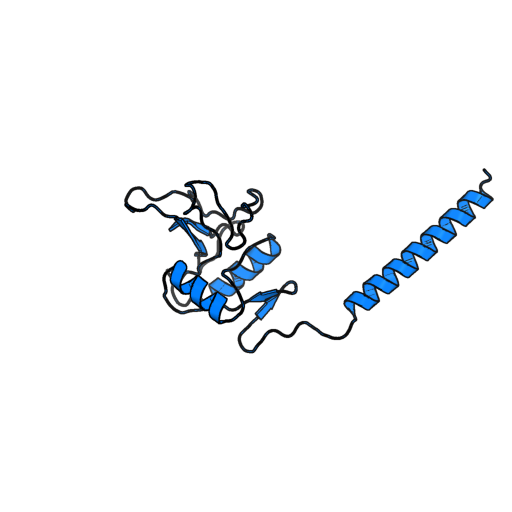 7.309 -3.426 7.980 1.00 96.06 84 GLU A C 1
ATOM 681 O O . GLU A 1 84 ? 8.108 -4.277 7.578 1.00 96.06 84 GLU A O 1
ATOM 686 N N . LEU A 1 85 ? 6.847 -3.428 9.234 1.00 95.62 85 LEU A N 1
ATOM 687 C CA . LEU A 1 85 ? 7.320 -4.374 10.237 1.00 95.62 85 LEU A CA 1
ATOM 688 C C . LEU A 1 85 ? 7.018 -5.818 9.826 1.00 95.62 85 LEU A C 1
ATOM 690 O O . LEU A 1 85 ? 7.856 -6.706 10.014 1.00 95.62 85 LEU A O 1
ATOM 694 N N . ARG A 1 86 ? 5.817 -6.076 9.295 1.00 96.25 86 ARG A N 1
ATOM 695 C CA . ARG A 1 86 ? 5.402 -7.431 8.929 1.00 96.25 86 ARG A CA 1
ATOM 696 C C . ARG A 1 86 ? 6.069 -7.944 7.674 1.00 96.25 86 ARG A C 1
ATOM 698 O O . ARG A 1 86 ? 6.573 -9.064 7.718 1.00 96.25 86 ARG A O 1
ATOM 705 N N . VAL A 1 87 ? 6.149 -7.160 6.602 1.00 95.75 87 VAL A N 1
ATOM 706 C CA . VAL A 1 87 ? 6.816 -7.616 5.374 1.00 95.75 87 VAL A CA 1
ATOM 707 C C . VAL A 1 87 ? 8.281 -7.941 5.642 1.00 95.75 87 VAL A C 1
ATOM 709 O O . VAL A 1 87 ? 8.739 -9.013 5.259 1.00 95.75 87 VAL A O 1
ATOM 712 N N . ARG A 1 88 ? 8.982 -7.139 6.454 1.00 94.69 88 ARG A N 1
ATOM 713 C CA . ARG A 1 88 ? 10.366 -7.427 6.868 1.00 94.69 88 ARG A CA 1
ATOM 714 C C . ARG A 1 88 ? 10.537 -8.760 7.585 1.00 94.69 88 ARG A C 1
ATOM 716 O O . ARG A 1 88 ? 11.565 -9.412 7.430 1.00 94.69 88 ARG A O 1
ATOM 723 N N . GLN A 1 89 ? 9.551 -9.165 8.382 1.00 94.19 89 GLN A N 1
ATOM 724 C CA . GLN A 1 89 ? 9.566 -10.457 9.071 1.00 94.19 89 GLN A CA 1
ATOM 725 C C . GLN A 1 89 ? 9.277 -11.632 8.130 1.00 94.19 89 GLN A C 1
ATOM 727 O O . GLN A 1 89 ? 9.664 -12.756 8.442 1.00 94.19 89 GLN A O 1
ATOM 732 N N . LYS A 1 90 ? 8.597 -11.387 7.004 1.00 94.62 90 LYS A N 1
ATOM 733 C CA . LYS A 1 90 ? 8.303 -12.394 5.973 1.00 94.62 90 LYS A CA 1
ATOM 734 C C . LYS A 1 90 ? 9.428 -12.511 4.933 1.00 94.62 90 LYS A C 1
ATOM 736 O O . LYS A 1 90 ? 9.570 -13.570 4.333 1.00 94.62 90 LYS A O 1
ATOM 741 N N . MET A 1 91 ? 10.235 -11.463 4.750 1.00 93.69 91 MET A N 1
ATOM 742 C CA . MET A 1 91 ? 11.395 -11.449 3.851 1.00 93.69 91 MET A CA 1
ATOM 743 C C . MET A 1 91 ? 12.513 -12.372 4.362 1.00 93.69 91 MET A C 1
ATOM 745 O O . MET A 1 91 ? 13.059 -12.195 5.457 1.00 93.69 91 MET A O 1
ATOM 749 N N . ASN A 1 92 ? 12.938 -13.323 3.537 1.00 92.50 92 ASN A N 1
ATOM 750 C CA . ASN A 1 92 ? 14.071 -14.214 3.774 1.00 92.50 92 ASN A CA 1
ATOM 751 C C . ASN A 1 92 ? 15.386 -13.629 3.245 1.00 92.50 92 ASN A C 1
ATOM 753 O O . ASN A 1 92 ? 16.415 -13.760 3.915 1.00 92.50 92 ASN A O 1
ATOM 757 N N . LYS A 1 93 ? 15.359 -12.918 2.120 1.00 92.12 93 LYS A N 1
ATOM 758 C CA . LYS A 1 93 ? 16.526 -12.272 1.505 1.00 92.12 93 LYS A CA 1
ATOM 759 C C . LYS A 1 93 ? 16.422 -10.748 1.553 1.00 92.12 93 LYS A C 1
ATOM 761 O O . LYS A 1 93 ? 15.380 -10.206 1.903 1.00 92.12 93 LYS A O 1
ATOM 766 N N . ASP A 1 94 ? 17.534 -10.069 1.277 1.00 87.75 94 ASP A N 1
ATOM 767 C CA . ASP A 1 94 ? 17.585 -8.600 1.270 1.00 87.75 94 ASP A CA 1
ATOM 768 C C . ASP A 1 94 ? 16.876 -7.995 0.039 1.00 87.75 94 ASP A C 1
ATOM 770 O O . ASP A 1 94 ? 16.475 -6.837 0.104 1.00 87.75 94 ASP A O 1
ATOM 774 N N . ASP A 1 95 ? 16.708 -8.774 -1.035 1.00 88.19 95 ASP A N 1
ATOM 775 C CA . ASP A 1 95 ? 16.024 -8.432 -2.291 1.00 88.19 95 ASP A CA 1
ATOM 776 C C . ASP A 1 95 ? 14.560 -8.907 -2.352 1.00 88.19 95 ASP A C 1
ATOM 778 O O . ASP A 1 95 ? 13.899 -8.727 -3.370 1.00 88.19 95 ASP A O 1
ATOM 782 N N . ASP A 1 96 ? 14.039 -9.508 -1.276 1.00 94.06 96 ASP A N 1
ATOM 783 C CA . ASP A 1 96 ? 12.617 -9.843 -1.195 1.00 94.06 96 ASP A CA 1
ATOM 784 C C . ASP A 1 96 ? 11.779 -8.560 -1.036 1.00 94.06 96 ASP A C 1
ATOM 786 O O . ASP A 1 96 ? 12.166 -7.612 -0.344 1.00 94.06 96 ASP A O 1
ATOM 790 N N . SER A 1 97 ? 10.586 -8.564 -1.623 1.00 95.25 97 SER A N 1
ATOM 791 C CA . SER A 1 97 ? 9.733 -7.385 -1.783 1.00 95.25 97 SER A CA 1
ATOM 792 C C . SER A 1 97 ? 8.252 -7.771 -1.821 1.00 95.25 97 SER A C 1
ATOM 794 O O . SER A 1 97 ? 7.896 -8.932 -2.027 1.00 95.25 97 SER A O 1
ATOM 796 N N . PHE A 1 98 ? 7.368 -6.805 -1.558 1.00 97.69 98 PHE A N 1
ATOM 797 C CA . PHE A 1 98 ? 5.920 -7.034 -1.510 1.00 97.69 98 PHE A CA 1
ATOM 798 C C . PHE A 1 98 ? 5.163 -5.959 -2.280 1.00 97.69 98 PHE A C 1
ATOM 800 O O . PHE A 1 98 ? 5.274 -4.776 -1.966 1.00 97.69 98 PHE A O 1
ATOM 807 N N . TRP A 1 99 ? 4.335 -6.375 -3.235 1.00 98.31 99 TRP A N 1
ATOM 808 C CA . TRP A 1 99 ? 3.456 -5.478 -3.983 1.00 98.31 99 TRP A CA 1
ATOM 809 C C . TRP A 1 99 ? 2.411 -4.799 -3.092 1.00 98.31 99 TRP A C 1
ATOM 811 O O . TRP A 1 99 ? 1.811 -5.436 -2.222 1.00 98.31 99 TRP A O 1
ATOM 821 N N . ILE A 1 100 ? 2.143 -3.520 -3.362 1.00 98.62 100 ILE A N 1
ATOM 822 C CA . ILE A 1 100 ? 1.010 -2.774 -2.801 1.00 98.62 100 ILE A CA 1
ATOM 823 C C . ILE A 1 100 ? 0.060 -2.328 -3.907 1.00 98.62 100 ILE A C 1
ATOM 825 O O . ILE A 1 100 ? 0.375 -2.374 -5.092 1.00 98.62 100 ILE A O 1
ATOM 829 N N . GLY A 1 101 ? -1.134 -1.887 -3.530 1.00 98.50 101 GLY A N 1
ATOM 830 C CA . GLY A 1 101 ? -2.189 -1.543 -4.473 1.00 98.50 101 GLY A CA 1
ATOM 831 C C . GLY A 1 101 ? -2.037 -0.176 -5.135 1.00 98.50 101 GLY A C 1
ATOM 832 O O . GLY A 1 101 ? -3.054 0.378 -5.532 1.00 98.50 101 GLY A O 1
ATOM 833 N N . LEU A 1 102 ? -0.837 0.399 -5.205 1.00 98.62 102 LEU A N 1
ATOM 834 C CA . LEU A 1 102 ? -0.598 1.723 -5.780 1.00 98.62 102 LEU A CA 1
ATOM 835 C C . LEU A 1 102 ? -0.007 1.579 -7.191 1.00 98.62 102 LEU A C 1
ATOM 837 O O . LEU A 1 102 ? 0.891 0.762 -7.393 1.00 98.62 102 LEU A O 1
ATOM 841 N N . THR A 1 103 ? -0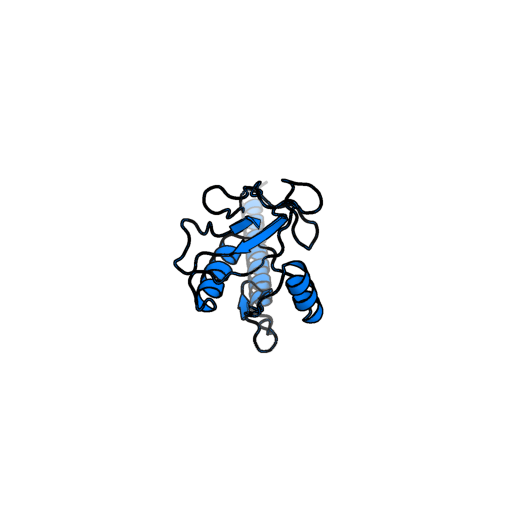.540 2.335 -8.152 1.00 98.44 103 THR A N 1
ATOM 842 C CA . THR A 1 103 ? -0.105 2.332 -9.558 1.00 98.44 103 THR A CA 1
ATOM 843 C C . THR A 1 103 ? -0.430 3.660 -10.241 1.00 98.44 103 THR A C 1
ATOM 845 O O . THR A 1 103 ? -1.420 4.309 -9.892 1.00 98.44 103 THR A O 1
ATOM 848 N N . ASP A 1 104 ? 0.353 4.060 -11.230 1.00 97.75 104 ASP A N 1
ATOM 849 C CA . ASP A 1 104 ? 0.082 5.187 -12.128 1.00 97.75 104 ASP A CA 1
ATOM 850 C C . ASP A 1 104 ? -0.039 4.771 -13.607 1.00 97.75 104 ASP A C 1
ATOM 852 O O . ASP A 1 104 ? -0.224 5.627 -14.465 1.00 97.75 104 ASP A O 1
ATOM 856 N N . SER A 1 105 ? -0.158 3.467 -13.887 1.00 96.25 105 SER A N 1
ATOM 857 C CA . SER A 1 105 ? -0.395 2.865 -15.221 1.00 96.25 105 SER A CA 1
ATOM 858 C C . SER A 1 105 ? -1.516 3.485 -16.077 1.00 96.25 105 SER A C 1
ATOM 860 O O . SER A 1 105 ? -1.607 3.242 -17.282 1.00 96.25 105 SER A O 1
ATOM 862 N N . LYS A 1 106 ? -2.435 4.260 -15.483 1.00 95.56 106 LYS A N 1
ATOM 863 C CA . LYS A 1 106 ? -3.461 5.005 -16.237 1.00 95.56 106 LYS A CA 1
ATOM 864 C C . LYS A 1 106 ? -2.937 6.320 -16.806 1.00 95.56 106 LYS A C 1
ATOM 866 O O . LYS A 1 106 ? -3.387 6.741 -17.871 1.00 95.56 106 LYS A O 1
ATOM 871 N N . GLU A 1 107 ? -2.083 7.000 -16.056 1.00 95.75 107 GLU A N 1
ATOM 872 C CA . GLU A 1 107 ? -1.460 8.264 -16.416 1.00 95.75 107 GLU A CA 1
ATOM 873 C C . GLU A 1 107 ? -0.219 8.470 -15.542 1.00 95.75 107 GLU A C 1
ATOM 875 O O . GLU A 1 107 ? -0.346 8.759 -14.352 1.00 95.75 107 GLU A O 1
ATOM 880 N N . GLU A 1 108 ? 0.951 8.374 -16.169 1.00 94.88 108 GLU A N 1
ATOM 881 C CA . GLU A 1 108 ? 2.267 8.603 -15.569 1.00 94.88 108 GLU A CA 1
ATOM 882 C C . GLU A 1 108 ? 2.289 9.786 -14.585 1.00 94.88 108 GLU A C 1
ATOM 884 O O . GLU A 1 108 ? 1.866 10.909 -14.901 1.00 94.88 108 GLU A O 1
ATOM 889 N N . GLY A 1 109 ? 2.803 9.544 -13.381 1.00 94.62 109 GLY A N 1
ATOM 890 C CA . GLY A 1 109 ? 2.893 10.519 -12.300 1.00 94.62 109 GLY A CA 1
ATOM 891 C C . GLY A 1 109 ? 1.576 10.777 -11.559 1.00 94.62 109 GLY A C 1
ATOM 892 O O . GLY A 1 109 ? 1.569 11.534 -10.579 1.00 94.62 109 GLY A O 1
ATOM 893 N N . LYS A 1 110 ? 0.455 10.163 -11.969 1.00 97.12 110 LYS A N 1
ATOM 894 C CA . LYS A 1 110 ? -0.829 10.201 -11.248 1.00 97.12 110 LYS A CA 1
ATOM 895 C C . LYS A 1 110 ? -1.130 8.871 -10.565 1.00 97.12 110 LYS A C 1
ATOM 897 O O . LYS A 1 110 ? -1.892 8.041 -11.049 1.00 97.12 110 LYS A O 1
ATOM 902 N N . TRP A 1 111 ? -0.617 8.765 -9.347 1.00 98.19 111 TRP A N 1
ATOM 903 C CA . TRP A 1 111 ? -0.785 7.612 -8.472 1.00 98.19 111 TRP A CA 1
ATOM 904 C C . TRP A 1 111 ? -2.228 7.403 -8.000 1.00 98.19 111 TRP A C 1
ATOM 906 O O . TRP A 1 111 ? -2.809 8.243 -7.299 1.00 98.19 111 TRP A O 1
ATOM 916 N N . LEU A 1 112 ? -2.773 6.237 -8.336 1.00 98.56 112 LEU A N 1
ATOM 917 C CA . LEU A 1 112 ? -4.081 5.751 -7.923 1.00 98.56 112 LEU A CA 1
ATOM 918 C C . LEU A 1 112 ? -3.942 4.430 -7.169 1.00 98.56 112 LEU A C 1
ATOM 920 O O . LEU A 1 112 ? -3.159 3.550 -7.527 1.00 98.56 112 LEU A O 1
ATOM 924 N N . TRP A 1 113 ? -4.750 4.275 -6.131 1.00 98.69 113 TRP A N 1
ATOM 925 C CA . TRP A 1 113 ? -4.935 2.994 -5.471 1.00 98.69 113 TRP A CA 1
ATOM 926 C C . TRP A 1 113 ? -5.813 2.067 -6.326 1.00 98.69 113 TRP A C 1
ATOM 928 O O . TRP A 1 113 ? -6.567 2.511 -7.192 1.00 98.69 113 TRP A O 1
ATOM 938 N N . VAL A 1 114 ? -5.783 0.764 -6.047 1.00 98.12 114 VAL A N 1
ATOM 939 C CA . VAL A 1 114 ? -6.617 -0.254 -6.716 1.00 98.12 114 VAL A CA 1
ATOM 940 C C . VAL A 1 114 ? -8.131 -0.020 -6.592 1.00 98.12 114 VAL A C 1
ATOM 942 O O . VAL A 1 114 ? -8.887 -0.635 -7.346 1.00 98.12 114 VAL A O 1
ATOM 945 N N . ASP A 1 115 ? -8.568 0.853 -5.679 1.00 97.50 115 ASP A N 1
ATOM 946 C CA . ASP A 1 115 ? -9.953 1.322 -5.513 1.00 97.50 115 ASP A CA 1
ATOM 947 C C . ASP A 1 115 ? -10.264 2.619 -6.294 1.00 97.50 115 ASP A C 1
ATOM 949 O O . ASP A 1 115 ? -11.309 3.233 -6.083 1.00 97.50 115 ASP A O 1
ATOM 953 N N . ASP A 1 116 ? -9.353 3.041 -7.175 1.00 98.06 116 ASP A N 1
ATOM 954 C CA . ASP A 1 116 ? -9.381 4.270 -7.974 1.00 98.06 116 ASP A CA 1
ATOM 955 C C . ASP A 1 116 ? -9.283 5.584 -7.178 1.00 98.06 116 ASP A C 1
ATOM 957 O O . ASP A 1 116 ? -9.399 6.669 -7.755 1.00 98.06 116 ASP A O 1
ATOM 961 N N . SER A 1 117 ? -9.031 5.531 -5.867 1.00 98.38 117 SER A N 1
ATOM 962 C CA . SER A 1 117 ? -8.781 6.741 -5.083 1.00 98.38 117 SER A CA 1
ATOM 963 C C . SER A 1 117 ? -7.355 7.275 -5.296 1.00 98.38 117 SER A C 1
ATOM 965 O O . SER A 1 117 ? -6.416 6.492 -5.444 1.00 98.38 117 SER A O 1
ATOM 967 N N . PRO A 1 118 ? -7.154 8.605 -5.310 1.00 98.25 118 PRO A N 1
ATOM 968 C CA . PRO A 1 118 ? -5.829 9.186 -5.491 1.00 98.25 118 PRO A CA 1
ATOM 969 C C . PRO A 1 118 ? -4.956 9.031 -4.243 1.00 98.25 118 PRO A C 1
ATOM 971 O O . PRO A 1 118 ? -5.450 9.063 -3.111 1.00 98.25 118 PRO A O 1
ATOM 974 N N . LEU A 1 119 ? -3.639 8.948 -4.446 1.00 98.25 119 LEU A N 1
ATOM 975 C CA . LEU A 1 119 ? -2.670 9.019 -3.355 1.00 98.25 119 LEU A CA 1
ATOM 976 C C . LEU A 1 119 ? -2.773 10.363 -2.618 1.00 98.25 119 LEU A C 1
ATOM 978 O O . LEU A 1 119 ? -2.621 11.433 -3.210 1.00 98.25 119 LEU A O 1
ATOM 982 N N . ASN A 1 120 ? -2.941 10.317 -1.296 1.00 97.56 120 ASN A N 1
ATOM 983 C CA . ASN A 1 120 ? -2.662 11.476 -0.457 1.00 97.56 120 ASN A CA 1
ATOM 984 C C . ASN A 1 120 ? -1.141 11.631 -0.314 1.00 97.56 120 ASN A C 1
ATOM 986 O O . ASN A 1 120 ? -0.492 10.819 0.342 1.00 97.56 120 ASN A O 1
ATOM 990 N N . THR A 1 121 ? -0.571 12.697 -0.874 1.00 95.12 121 THR A N 1
ATOM 991 C CA . THR A 1 121 ? 0.882 12.921 -0.879 1.00 95.12 121 THR A CA 1
ATOM 992 C C . THR A 1 121 ? 1.490 13.087 0.517 1.00 95.12 121 THR A C 1
ATOM 994 O O . THR A 1 121 ? 2.693 12.904 0.671 1.00 95.12 121 THR A O 1
ATOM 997 N N . SER A 1 122 ? 0.699 13.398 1.556 1.00 95.94 122 SER A N 1
ATOM 998 C CA . SER A 1 122 ? 1.190 13.401 2.946 1.00 95.94 122 SER A CA 1
ATOM 999 C C . SER A 1 122 ? 1.417 11.995 3.519 1.00 95.94 122 SER A C 1
ATOM 1001 O O . SER A 1 122 ? 1.967 11.868 4.609 1.00 95.94 122 SER A O 1
ATOM 1003 N N . LEU A 1 123 ? 0.954 10.959 2.818 1.00 96.19 123 LEU A N 1
ATOM 1004 C CA . LEU A 1 123 ? 1.114 9.538 3.132 1.00 96.19 123 LEU A CA 1
ATOM 1005 C C . LEU A 1 123 ? 1.939 8.824 2.052 1.00 96.19 123 LEU A C 1
ATOM 1007 O O . LEU A 1 123 ? 1.800 7.624 1.849 1.00 96.19 123 LEU A O 1
ATOM 1011 N N . ALA A 1 124 ? 2.774 9.567 1.327 1.00 96.06 124 ALA A N 1
ATOM 1012 C CA . ALA A 1 124 ? 3.681 9.000 0.346 1.00 96.06 124 ALA A CA 1
ATOM 1013 C C . ALA A 1 124 ? 4.974 8.539 1.033 1.00 96.06 124 ALA A C 1
ATOM 1015 O O . ALA A 1 124 ? 5.739 9.360 1.546 1.00 96.06 124 ALA A O 1
ATOM 1016 N N . PHE A 1 125 ? 5.231 7.231 1.024 1.00 97.38 125 PHE A N 1
ATOM 1017 C CA . PHE A 1 125 ? 6.395 6.626 1.679 1.00 97.38 125 PHE A CA 1
ATOM 1018 C C . PHE A 1 125 ? 7.480 6.211 0.674 1.00 97.38 125 PHE A C 1
ATOM 1020 O O . PHE A 1 125 ? 8.115 5.169 0.817 1.00 97.38 125 PHE A O 1
ATOM 1027 N N . TRP A 1 126 ? 7.706 7.046 -0.341 1.00 97.06 126 TRP A N 1
ATOM 1028 C CA . TRP A 1 126 ? 8.725 6.839 -1.372 1.00 97.06 126 TRP A CA 1
ATOM 1029 C C . TRP A 1 126 ? 10.138 6.786 -0.807 1.00 97.06 126 TRP A C 1
ATOM 1031 O O . TRP A 1 126 ? 10.541 7.664 -0.037 1.00 97.06 126 TRP A O 1
ATOM 1041 N N . SER A 1 127 ? 10.900 5.776 -1.221 1.00 95.69 127 SER A N 1
ATOM 1042 C CA . SER A 1 127 ? 12.293 5.619 -0.826 1.00 95.69 127 SER A CA 1
ATOM 1043 C C . SER A 1 127 ? 13.222 6.505 -1.649 1.00 95.69 127 SER A C 1
ATOM 1045 O O . SER A 1 127 ? 13.168 6.511 -2.873 1.00 95.69 127 SER A O 1
ATOM 1047 N N . GLY A 1 128 ? 14.121 7.239 -0.992 1.00 92.44 128 GLY A N 1
ATOM 1048 C CA . GLY A 1 128 ? 15.183 7.989 -1.669 1.00 92.44 128 GLY A CA 1
ATOM 1049 C C . GLY A 1 128 ? 14.683 8.894 -2.803 1.00 92.44 128 GLY A C 1
ATOM 1050 O O . GLY A 1 128 ? 14.054 9.919 -2.550 1.00 92.44 128 GLY A O 1
ATOM 1051 N N . THR A 1 129 ? 15.024 8.529 -4.042 1.00 91.75 129 THR A N 1
ATOM 1052 C CA . THR A 1 129 ? 14.703 9.270 -5.275 1.00 91.75 129 THR A CA 1
ATOM 1053 C C . THR A 1 129 ? 13.477 8.734 -6.023 1.00 91.75 129 THR A C 1
ATOM 1055 O O . THR A 1 129 ? 13.288 9.096 -7.178 1.00 91.75 129 THR A O 1
ATOM 1058 N N . GLN A 1 130 ? 12.686 7.863 -5.395 1.00 94.44 130 GLN A N 1
ATOM 1059 C CA . GLN A 1 130 ? 11.443 7.313 -5.938 1.00 94.44 130 GLN A CA 1
ATOM 1060 C C . GLN A 1 130 ? 10.282 8.328 -5.847 1.00 94.44 130 GLN A C 1
ATOM 1062 O O . GLN A 1 130 ? 10.316 9.214 -4.980 1.00 94.44 130 GLN A O 1
ATOM 1067 N N . PRO A 1 131 ? 9.235 8.197 -6.682 1.00 94.88 131 PRO A N 1
ATOM 1068 C CA . PRO A 1 131 ? 9.184 7.368 -7.891 1.00 94.88 131 PRO A CA 1
ATOM 1069 C C . PRO A 1 131 ? 10.090 7.96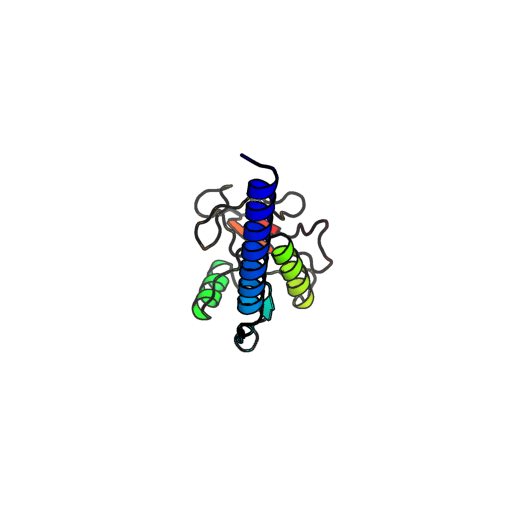8 -8.976 1.00 94.88 131 PRO A C 1
ATOM 1071 O O . PRO A 1 131 ? 10.176 9.196 -9.093 1.00 94.88 131 PRO A O 1
ATOM 1074 N N . ASN A 1 132 ? 10.820 7.137 -9.717 1.00 91.56 132 ASN A N 1
ATOM 1075 C CA . ASN A 1 132 ? 11.800 7.607 -10.702 1.00 91.56 132 ASN A CA 1
ATOM 1076 C C . ASN A 1 132 ? 11.496 7.200 -12.144 1.00 91.56 132 ASN A C 1
ATOM 1078 O O . ASN A 1 132 ? 12.237 7.684 -13.006 1.00 91.56 132 ASN A O 1
ATOM 1082 N N . ASN A 1 133 ? 10.478 6.364 -12.384 1.00 91.19 133 ASN A N 1
ATOM 1083 C CA . ASN A 1 133 ? 10.128 5.810 -13.689 1.00 91.19 133 ASN A CA 1
ATOM 1084 C C . ASN A 1 133 ? 11.374 5.484 -14.529 1.00 91.19 133 ASN A C 1
ATOM 1086 O O . ASN A 1 133 ? 11.747 6.211 -15.463 1.00 91.19 133 ASN A O 1
ATOM 1090 N N . TYR A 1 134 ? 12.125 4.474 -14.088 1.00 87.88 134 TYR A N 1
ATOM 1091 C CA . TYR A 1 134 ? 13.493 4.249 -14.525 1.00 87.88 134 TYR A CA 1
ATOM 1092 C C . TYR A 1 134 ? 13.592 4.186 -16.061 1.00 87.88 134 TYR A C 1
ATOM 1094 O O . TYR A 1 134 ? 13.044 3.287 -16.697 1.00 87.88 134 TYR A O 1
ATOM 1102 N N . PRO A 1 135 ? 14.374 5.079 -16.703 1.00 85.81 135 PRO A N 1
ATOM 1103 C CA . PRO A 1 135 ? 14.280 5.333 -18.147 1.00 85.81 135 PRO A CA 1
ATOM 1104 C C . PRO A 1 135 ? 14.763 4.175 -19.032 1.00 85.81 135 PRO A C 1
ATOM 1106 O O . PRO A 1 135 ? 14.703 4.263 -20.259 1.00 85.81 135 PRO A O 1
ATOM 1109 N N . TYR A 1 136 ? 15.305 3.115 -18.430 1.00 86.88 136 TYR A N 1
ATOM 1110 C CA . TYR A 1 136 ? 15.731 1.905 -19.129 1.00 86.88 136 TYR A CA 1
ATOM 1111 C C . TYR A 1 136 ? 14.658 0.807 -19.135 1.00 86.88 136 TYR A C 1
ATOM 1113 O O . TYR A 1 136 ? 14.888 -0.232 -19.755 1.00 86.88 136 TYR A O 1
ATOM 1121 N N . VAL A 1 137 ? 13.507 1.031 -18.493 1.00 84.94 137 VAL A N 1
ATOM 1122 C CA . VAL A 1 137 ? 12.308 0.196 -18.606 1.00 84.94 137 VAL A CA 1
ATOM 1123 C C . VAL A 1 137 ? 11.451 0.772 -19.743 1.00 84.94 137 VAL A C 1
ATOM 1125 O O . VAL A 1 137 ? 10.909 1.863 -19.601 1.00 84.94 137 VAL A O 1
ATOM 1128 N N . PRO A 1 138 ? 11.350 0.106 -20.913 1.00 82.06 138 PRO A N 1
ATOM 1129 C CA . PRO A 1 138 ? 10.693 0.695 -22.085 1.00 82.06 138 PRO A CA 1
ATOM 1130 C C . PRO A 1 138 ? 9.201 0.984 -21.900 1.00 82.06 138 PRO A C 1
ATOM 1132 O O . PRO A 1 138 ? 8.666 1.842 -22.599 1.00 82.06 138 PRO A O 1
ATOM 1135 N N . GLU A 1 139 ? 8.545 0.235 -21.013 1.00 83.88 139 GLU A N 1
ATOM 1136 C CA . GLU A 1 139 ? 7.120 0.378 -20.695 1.00 83.88 139 GLU A CA 1
ATOM 1137 C C . GLU A 1 139 ? 6.872 1.350 -19.534 1.00 83.88 139 GLU A C 1
ATOM 1139 O O . GLU A 1 139 ? 5.725 1.713 -19.312 1.00 83.88 139 GLU A O 1
ATOM 1144 N N . GLY A 1 140 ? 7.938 1.826 -18.881 1.00 88.19 140 GLY A N 1
ATOM 1145 C CA . GLY A 1 140 ? 7.870 2.558 -17.623 1.00 88.19 140 GLY A CA 1
ATOM 1146 C C . GLY A 1 140 ? 7.775 1.639 -16.406 1.00 88.19 140 GLY A C 1
ATOM 1147 O O . GLY A 1 140 ? 7.538 0.436 -16.533 1.00 88.19 140 GLY A O 1
ATOM 1148 N N . GLU A 1 141 ? 8.032 2.218 -15.242 1.00 91.69 141 GLU A N 1
ATOM 1149 C CA . GLU A 1 141 ? 7.721 1.631 -13.940 1.00 91.69 141 GLU A CA 1
ATOM 1150 C C . GLU A 1 141 ? 6.374 2.219 -13.511 1.00 91.69 141 GLU A C 1
ATOM 1152 O O . GLU A 1 141 ? 6.208 3.433 -13.537 1.00 91.69 141 GLU A O 1
ATOM 1157 N N . ASP A 1 142 ? 5.400 1.351 -13.239 1.00 96.38 142 ASP A N 1
ATOM 1158 C CA . ASP A 1 142 ? 3.992 1.745 -13.064 1.00 96.38 142 ASP A CA 1
ATOM 1159 C C . ASP A 1 142 ? 3.404 1.216 -11.744 1.00 96.38 142 ASP A C 1
ATOM 1161 O O . ASP A 1 142 ? 2.226 1.438 -11.420 1.00 96.38 142 ASP A O 1
ATOM 1165 N N . CYS A 1 143 ? 4.145 0.367 -11.030 1.00 97.25 143 CYS A N 1
ATOM 1166 C CA . CYS A 1 143 ? 3.644 -0.462 -9.943 1.00 97.25 143 CYS A CA 1
ATOM 1167 C C . CYS A 1 143 ? 4.500 -0.280 -8.697 1.00 97.25 143 CYS A C 1
ATOM 1169 O O . CYS A 1 143 ? 5.718 -0.215 -8.760 1.00 97.25 143 CYS A O 1
ATOM 1171 N N . VAL A 1 144 ? 3.870 -0.273 -7.521 1.00 97.88 144 VAL A N 1
ATOM 1172 C CA . VAL A 1 144 ? 4.608 0.007 -6.283 1.00 97.88 144 VAL A CA 1
ATOM 1173 C C . VAL A 1 144 ? 4.802 -1.239 -5.442 1.00 97.88 144 VAL A C 1
ATOM 1175 O O . VAL A 1 144 ? 3.854 -1.977 -5.150 1.00 97.88 144 VAL A O 1
ATOM 1178 N N . MET A 1 145 ? 6.026 -1.421 -4.961 1.00 96.75 145 MET A N 1
ATOM 1179 C CA . MET A 1 145 ? 6.371 -2.438 -3.976 1.00 96.75 145 MET A CA 1
ATOM 1180 C C . MET A 1 145 ? 7.034 -1.836 -2.736 1.00 96.75 145 MET A C 1
ATOM 1182 O O . MET A 1 145 ? 7.667 -0.781 -2.775 1.00 96.75 145 MET A O 1
ATOM 1186 N N . MET A 1 146 ? 6.881 -2.525 -1.608 1.00 96.25 146 MET A N 1
ATOM 1187 C CA . MET A 1 146 ? 7.645 -2.281 -0.391 1.00 96.25 146 MET A CA 1
ATOM 1188 C C . MET A 1 146 ? 8.892 -3.161 -0.384 1.00 96.25 146 MET A C 1
ATOM 1190 O O . MET A 1 146 ? 8.792 -4.389 -0.440 1.00 96.25 146 MET A O 1
ATOM 1194 N N . GLU A 1 147 ? 10.047 -2.523 -0.236 1.00 87.81 147 GLU A N 1
ATOM 1195 C CA . GLU A 1 147 ? 11.354 -3.177 -0.089 1.00 87.81 147 GLU A CA 1
ATOM 1196 C C . GLU A 1 147 ? 12.011 -2.743 1.235 1.00 87.81 147 GLU A C 1
ATOM 1198 O O . GLU A 1 147 ? 11.364 -2.106 2.057 1.00 87.81 147 GLU A O 1
ATOM 1203 N N . MET A 1 148 ? 13.290 -3.048 1.476 1.00 83.88 148 MET A N 1
ATOM 1204 C CA . MET A 1 148 ? 14.043 -2.701 2.704 1.00 83.88 148 MET A CA 1
ATOM 1205 C C . MET A 1 148 ? 13.847 -3.655 3.897 1.00 83.88 148 MET A C 1
ATOM 1207 O O . MET A 1 148 ? 13.437 -3.253 4.989 1.00 83.88 148 MET A O 1
ATOM 1211 N N . LYS A 1 149 ? 14.302 -4.910 3.763 1.00 85.12 149 LYS A N 1
ATOM 1212 C CA . LYS A 1 149 ? 14.372 -5.886 4.875 1.00 85.12 149 LYS A CA 1
ATOM 1213 C C . LYS A 1 149 ? 15.034 -5.338 6.154 1.00 85.12 149 LYS A C 1
ATOM 1215 O O . LYS A 1 149 ? 14.643 -5.678 7.277 1.00 85.12 149 LYS A O 1
ATOM 1220 N N . ARG A 1 150 ? 16.047 -4.477 6.009 1.00 86.38 150 ARG A N 1
ATOM 1221 C C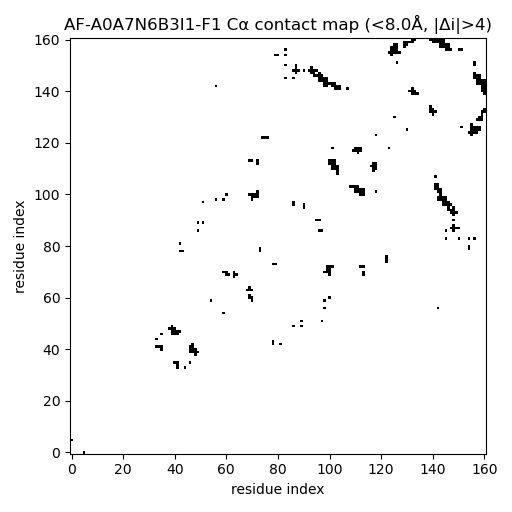A . ARG A 1 150 ? 16.792 -3.872 7.134 1.00 86.38 150 ARG A CA 1
ATOM 1222 C C . ARG A 1 150 ? 16.087 -2.673 7.772 1.00 86.38 150 ARG A C 1
ATOM 1224 O O . ARG A 1 150 ? 16.514 -2.231 8.838 1.00 86.38 150 ARG A O 1
ATOM 1231 N N . GLY A 1 151 ? 14.969 -2.246 7.198 1.00 85.75 151 GLY A N 1
ATOM 1232 C CA . GLY A 1 151 ? 14.190 -1.097 7.626 1.00 85.75 151 GLY A CA 1
ATOM 1233 C C . GLY A 1 151 ? 14.480 0.138 6.801 1.00 85.75 151 GLY A C 1
ATOM 1234 O O . GLY A 1 151 ? 15.560 0.274 6.228 1.00 85.75 151 GLY A O 1
ATOM 1235 N N . ALA A 1 152 ? 13.496 1.028 6.767 1.00 89.69 152 ALA A N 1
ATOM 1236 C CA . ALA A 1 152 ? 13.587 2.311 6.092 1.00 89.69 152 ALA A CA 1
ATOM 1237 C C . ALA A 1 152 ? 13.539 3.470 7.090 1.00 89.69 152 ALA A C 1
ATOM 1239 O O . ALA A 1 152 ? 12.809 3.431 8.086 1.00 89.69 152 ALA A O 1
ATOM 1240 N N . ASP A 1 153 ? 14.275 4.534 6.782 1.00 91.06 153 ASP A N 1
ATOM 1241 C CA . ASP A 1 153 ? 14.172 5.789 7.516 1.00 91.06 153 ASP A CA 1
ATOM 1242 C C . ASP A 1 153 ? 12.785 6.406 7.296 1.00 91.06 153 ASP A C 1
ATOM 1244 O O . ASP A 1 153 ? 12.311 6.518 6.166 1.00 91.06 153 ASP A O 1
ATOM 1248 N N . ASP A 1 154 ? 12.116 6.792 8.386 1.00 93.25 154 ASP A N 1
ATOM 1249 C CA . ASP A 1 154 ? 10.772 7.393 8.360 1.00 93.25 154 ASP A CA 1
ATOM 1250 C C . ASP A 1 154 ? 9.733 6.580 7.553 1.00 93.25 154 ASP A C 1
ATOM 1252 O O . ASP A 1 154 ? 8.833 7.136 6.929 1.00 93.25 154 ASP A O 1
ATOM 1256 N N . LEU A 1 155 ? 9.858 5.244 7.573 1.00 95.44 155 LEU A N 1
ATOM 1257 C CA . LEU A 1 155 ? 8.986 4.292 6.866 1.00 95.44 155 LEU A CA 1
ATOM 1258 C C . LEU A 1 155 ? 9.039 4.381 5.328 1.00 95.44 155 LEU A C 1
ATOM 1260 O O . LEU A 1 155 ? 8.201 3.772 4.663 1.00 95.44 155 LEU A O 1
ATOM 1264 N N . LYS A 1 156 ? 10.007 5.114 4.763 1.00 95.56 156 LYS A N 1
ATOM 1265 C CA . LYS A 1 156 ? 10.135 5.383 3.324 1.00 95.56 156 LYS A CA 1
ATOM 1266 C C . LYS A 1 156 ? 10.704 4.198 2.537 1.00 95.56 156 LYS A C 1
ATOM 1268 O O . LYS A 1 156 ? 11.891 4.167 2.201 1.00 95.56 156 LYS A O 1
ATOM 1273 N N . CYS A 1 157 ? 9.858 3.208 2.272 1.00 95.75 157 CYS A N 1
ATOM 1274 C CA . CYS A 1 157 ? 10.235 1.937 1.653 1.00 95.75 157 CYS A CA 1
ATOM 1275 C C . CYS A 1 157 ? 9.560 1.630 0.306 1.00 95.75 157 CYS A C 1
ATOM 1277 O O . CYS A 1 157 ? 9.748 0.531 -0.215 1.00 95.75 157 CYS A O 1
ATOM 1279 N N . TRP A 1 158 ? 8.784 2.561 -0.255 1.00 97.19 158 TRP A N 1
ATOM 1280 C CA . TRP A 1 158 ? 8.102 2.359 -1.535 1.00 97.19 158 TRP A CA 1
ATOM 1281 C C . TRP A 1 158 ? 9.043 2.602 -2.713 1.00 97.19 158 TRP A C 1
ATOM 1283 O O . TRP A 1 158 ? 9.739 3.623 -2.747 1.00 97.19 158 TRP A O 1
ATOM 1293 N N . HIS A 1 159 ? 9.022 1.678 -3.667 1.00 95.88 159 HIS A N 1
ATOM 1294 C CA . HIS A 1 159 ? 9.724 1.764 -4.941 1.00 95.88 159 HIS A CA 1
ATOM 1295 C C . HIS A 1 159 ? 8.725 1.590 -6.072 1.00 95.88 159 HIS A C 1
ATOM 1297 O O . HIS A 1 159 ? 7.825 0.756 -5.970 1.00 95.88 159 HIS A O 1
ATOM 1303 N N . ASP A 1 160 ? 8.890 2.422 -7.086 1.00 94.50 160 ASP A N 1
ATOM 1304 C CA . ASP A 1 160 ? 8.222 2.324 -8.370 1.00 94.50 160 ASP A CA 1
ATOM 1305 C C . ASP A 1 160 ? 9.000 1.335 -9.249 1.00 94.50 160 ASP A C 1
ATOM 1307 O O . ASP A 1 160 ? 10.231 1.416 -9.279 1.00 94.50 160 ASP A O 1
ATOM 1311 N N . VAL A 1 161 ? 8.306 0.360 -9.847 1.00 89.88 161 VAL A N 1
ATOM 1312 C CA . VAL A 1 161 ? 8.870 -0.732 -10.670 1.00 89.88 161 VAL A CA 1
ATOM 1313 C C . VAL A 1 161 ? 7.947 -1.201 -11.802 1.00 89.88 161 VAL A C 1
ATOM 1315 O O . VAL A 1 161 ? 6.723 -0.916 -11.780 1.00 89.88 161 VAL A O 1
#

Nearest PDB structures (foldseek):
  5kti-assembly1_A  TM=9.119E-01  e=5.426E-11  Bos taurus
  1qdd-assembly1_A  TM=8.191E-01  e=5.507E-07  Homo sapiens
  1uex-assembly1_A  TM=7.404E-01  e=2.134E-06  Bitis arietans
  2e3x-assembly1_C  TM=7.089E-01  e=1.092E-04  Daboia siamensis
  5thp-assembly2_D  TM=6.967E-01  e=7.564E-04  Calloselasma rhodostoma

InterPro domains:
  IPR001304 C-type lectin-like [PF00059] (55-157)
  IPR001304 C-type lectin-like [PS50041] (43-161)
  IPR001304 C-type lectin-like [SM00034] (36-159)
  IPR016186 C-type lectin-like/link domain superfamily [G3DSA:3.10.100.10] (1-161)
  IPR016187 C-type lectin fold [SSF56436] (28-158)
  IPR033989 CD209-like, C-type lectin-like domain [cd03590] (36-157)
  IPR050111 C-type lectin and snaclec domain-containing protein [PTHR22803] (29-160)

Mean predicted aligned error: 8.0 Å

Solvent-accessible surface area (backbone atoms only — not comparable to full-atom values): 9569 Å² total; per-residue (Å²): 137,52,76,64,59,52,52,52,50,53,53,51,52,54,48,52,54,50,54,51,50,52,51,52,50,48,65,75,65,58,90,62,80,82,75,47,59,91,86,34,45,71,55,98,93,42,67,45,73,83,80,88,68,93,66,55,67,70,58,48,34,54,49,29,44,73,71,77,51,57,45,56,75,77,90,45,72,68,54,46,53,52,49,55,58,48,53,32,72,70,39,87,49,75,86,42,69,44,72,41,18,40,31,17,79,90,42,85,92,50,47,25,31,78,85,73,46,70,65,59,75,94,72,62,38,46,26,90,76,38,73,61,52,52,87,87,43,93,88,51,33,37,36,30,29,43,46,49,48,88,60,45,75,94,65,22,28,32,39,57,72

Secondary structure (DSSP, 8-state):
--HHHHHHHHHHHHHHHHHHHHHHHHHHSSS---PPPTTPEEETTEEE--------HHHHHHHHHHTT--SPP--SHHHHHHHHHHHHHH-SSTT--EEEEEE-TTSTT--EETTSPBP-GGG--B-TT-S---TTSTT---EEEE--TT--GGG--EEE-

Organism: Anabas testudineus (NCBI:txid64144)